Protein AF-A0A0B8R4P7-F1 (afdb_monomer)

Solvent-accessible surface area (backbone atoms only — not comparable to full-atom values): 8406 Å² total; per-residue (Å²): 116,78,42,78,51,73,52,61,44,79,87,40,49,48,102,82,72,44,74,46,64,66,53,38,55,49,48,52,52,39,51,56,52,47,59,75,56,26,45,47,26,37,71,48,78,39,64,61,88,57,88,85,34,81,38,66,43,73,40,45,77,56,100,89,48,46,34,27,42,33,31,34,76,56,55,73,64,58,68,57,55,20,62,89,66,41,59,34,40,38,39,60,63,97,61,60,65,65,62,58,53,61,75,57,49,57,59,70,56,93,50,79,88,48,48,66,65,52,48,38,74,76,30,61,35,38,38,35,33,31,61,52,42,32,42,39,39,37,20,58,46,71,74,60,55,72,71,104

Foldseek 3Di:
DKDKDKQFQVVQADPVRHGDVVSLVVLVVLLVLLVVFWFKKAKDKDQDFDPQALDKDFQDDDPVTTIIIGMHGDDSVCSQQADAFGKIFTHGPPDDPVVLVVVLPSNPDPDPVCVVVSSQVRTAWMWTDGRSRMIMIMHPDPVSVVSD

Mean predicted aligned error: 5.41 Å

Sequence (148 aa):
MIHLKGITTAGAYDNQGKYLEEIHEDIEKIMKRLILQFDIYQFHISSNFEAAADKSVLVKQTRFRKTYIHFYKEDEERFKEGSSYDQYFLLEKDCDISEQIDKLELSEIPRIENIRAKLLSIFPLLVVLSDSSELMAYSMEKSNLELI

Secondary structure (DSSP, 8-state):
--EEEEEE-TT-B-TTS-B-HHHHHHHHHHHHHHHHHEEEEEEEEESS--TTSSEEEEEEE-SS-EEEEEEEEPPHHHHHH--TTEEEEEEETT--HHHHHHTT-GGG-S-GGGHHHHHTTTSSEEEEEETTTEEEEEESSGGGGGG-

Organism: Listeria monocytogenes (NCBI:txid1639)

Structure (mmCIF, N/CA/C/O backbone):
data_AF-A0A0B8R4P7-F1
#
_entry.id   AF-A0A0B8R4P7-F1
#
loop_
_atom_site.group_PDB
_atom_site.id
_atom_site.type_symbol
_atom_site.lab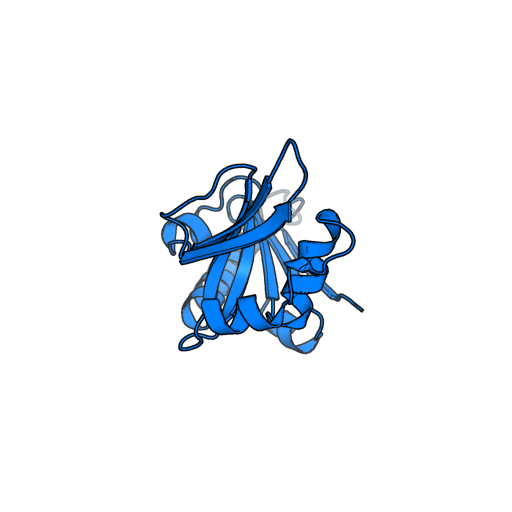el_atom_id
_atom_site.label_alt_id
_atom_site.label_comp_id
_atom_site.label_asym_id
_atom_site.label_entity_id
_atom_site.label_seq_id
_atom_site.pdbx_PDB_ins_code
_atom_site.Cartn_x
_atom_site.Cartn_y
_atom_site.Cartn_z
_atom_site.occupancy
_atom_site.B_iso_or_equiv
_atom_site.auth_seq_id
_atom_site.auth_comp_id
_atom_site.auth_asym_id
_atom_site.auth_atom_id
_atom_site.pdbx_PDB_model_num
ATOM 1 N N . MET A 1 1 ? -3.788 -16.885 -1.047 1.00 84.69 1 MET A N 1
ATOM 2 C CA . MET A 1 1 ? -2.369 -17.055 -1.430 1.00 84.69 1 MET A CA 1
ATOM 3 C C . MET A 1 1 ? -1.880 -15.676 -1.835 1.00 84.69 1 MET A C 1
ATOM 5 O O . MET A 1 1 ? -2.628 -15.020 -2.537 1.00 84.69 1 MET A O 1
ATOM 9 N N . ILE A 1 2 ? -0.719 -15.218 -1.357 1.00 87.81 2 ILE A N 1
ATOM 10 C CA . ILE A 1 2 ? -0.150 -13.918 -1.755 1.00 87.81 2 ILE A CA 1
ATOM 11 C C . ILE A 1 2 ? 0.961 -14.194 -2.766 1.00 87.81 2 ILE A C 1
ATOM 13 O O . ILE A 1 2 ? 1.851 -15.002 -2.498 1.00 87.81 2 ILE A O 1
ATOM 17 N N . HIS A 1 3 ? 0.881 -13.555 -3.925 1.00 92.94 3 HIS A N 1
ATOM 18 C CA . HIS A 1 3 ? 1.880 -13.601 -4.982 1.00 92.94 3 HIS A CA 1
ATOM 19 C C . HIS A 1 3 ? 2.866 -12.438 -4.829 1.00 92.94 3 HIS A C 1
ATOM 21 O O . HIS A 1 3 ? 2.496 -11.384 -4.317 1.00 92.94 3 HIS A O 1
ATOM 27 N N . LEU A 1 4 ? 4.102 -12.635 -5.291 1.00 92.81 4 LEU A N 1
ATOM 28 C CA . LEU A 1 4 ? 5.185 -11.653 -5.248 1.00 92.81 4 LEU A CA 1
ATOM 29 C C . LEU A 1 4 ? 5.859 -11.569 -6.620 1.00 92.81 4 LEU A C 1
ATOM 31 O O . LEU A 1 4 ? 6.162 -12.604 -7.219 1.00 92.81 4 LEU A O 1
ATOM 35 N N . LYS A 1 5 ? 6.127 -10.348 -7.083 1.00 92.19 5 LYS A N 1
ATOM 36 C CA . LYS A 1 5 ? 7.022 -10.053 -8.208 1.00 92.19 5 LYS A CA 1
ATOM 37 C C . LYS A 1 5 ? 7.989 -8.948 -7.794 1.00 92.19 5 LYS A C 1
ATOM 39 O O . LYS A 1 5 ? 7.582 -8.027 -7.094 1.00 92.19 5 LYS A O 1
ATOM 44 N N . GLY A 1 6 ? 9.251 -9.052 -8.196 1.00 88.00 6 GLY A N 1
ATOM 45 C CA . GLY A 1 6 ? 10.265 -8.056 -7.869 1.00 88.00 6 GLY A CA 1
ATOM 46 C C . GLY A 1 6 ? 11.230 -7.814 -9.021 1.00 88.00 6 GLY A C 1
ATOM 47 O O . GLY A 1 6 ? 11.509 -8.731 -9.796 1.00 88.00 6 GLY A O 1
ATOM 48 N N . ILE A 1 7 ? 11.712 -6.580 -9.115 1.00 86.50 7 ILE A N 1
ATOM 49 C CA . ILE A 1 7 ? 12.751 -6.124 -10.038 1.00 86.50 7 ILE A CA 1
ATOM 50 C C . ILE A 1 7 ? 13.757 -5.336 -9.199 1.00 86.50 7 ILE A C 1
ATOM 52 O O . ILE A 1 7 ? 13.365 -4.490 -8.397 1.00 86.50 7 ILE A O 1
ATOM 56 N N . THR A 1 8 ? 15.045 -5.639 -9.340 1.00 83.62 8 THR A N 1
ATOM 57 C CA . THR A 1 8 ? 16.109 -5.008 -8.553 1.00 83.62 8 THR A CA 1
ATOM 58 C C . THR A 1 8 ? 17.342 -4.778 -9.407 1.00 83.62 8 THR A C 1
ATOM 60 O O . THR A 1 8 ? 17.671 -5.585 -10.278 1.00 83.62 8 THR A O 1
ATOM 63 N N . THR A 1 9 ? 18.035 -3.679 -9.139 1.00 75.81 9 THR A N 1
ATOM 64 C CA . THR A 1 9 ? 19.338 -3.364 -9.715 1.00 75.81 9 THR A CA 1
ATOM 65 C C . THR A 1 9 ? 20.484 -4.016 -8.931 1.00 75.81 9 THR A C 1
ATOM 67 O O . THR A 1 9 ? 21.634 -4.007 -9.377 1.00 75.81 9 THR A O 1
ATOM 70 N N . ALA A 1 10 ? 20.199 -4.637 -7.779 1.00 71.69 10 ALA A N 1
ATOM 71 C CA . ALA A 1 10 ? 21.188 -5.370 -7.000 1.00 71.69 10 ALA A CA 1
ATOM 72 C C . ALA A 1 10 ? 21.747 -6.555 -7.806 1.00 71.69 10 ALA A C 1
ATOM 74 O O . ALA A 1 10 ? 21.033 -7.488 -8.164 1.00 71.69 10 ALA A O 1
ATOM 75 N N . GLY A 1 11 ? 23.053 -6.522 -8.088 1.00 66.81 11 GLY A N 1
ATOM 76 C CA . GLY A 1 11 ? 23.718 -7.549 -8.896 1.00 66.81 11 GLY A CA 1
ATOM 77 C C . GLY A 1 11 ? 23.469 -7.428 -10.403 1.00 66.81 11 GLY A C 1
ATOM 78 O O . GLY A 1 11 ? 23.898 -8.305 -11.152 1.00 66.81 11 GLY A O 1
ATOM 79 N N . ALA A 1 12 ? 22.825 -6.349 -10.856 1.00 74.38 12 ALA A N 1
ATOM 80 C CA . ALA A 1 12 ? 22.572 -6.078 -12.262 1.00 74.38 12 ALA A CA 1
ATOM 81 C C . ALA A 1 12 ? 23.802 -5.451 -12.931 1.00 74.38 12 ALA A C 1
ATOM 83 O O . ALA A 1 12 ? 23.901 -4.234 -13.100 1.00 74.38 12 ALA A O 1
ATOM 84 N N . TYR A 1 13 ? 24.751 -6.307 -13.300 1.00 73.56 13 TYR A N 1
ATOM 85 C CA . TYR A 1 13 ? 25.931 -5.920 -14.063 1.00 73.56 13 TYR A CA 1
ATOM 86 C C . TYR A 1 13 ? 25.971 -6.663 -15.396 1.00 73.56 13 TYR A C 1
ATOM 88 O O . TYR A 1 13 ? 25.589 -7.832 -15.477 1.00 73.56 13 TYR A O 1
ATOM 96 N N . ASP A 1 14 ? 26.451 -5.997 -16.441 1.00 74.38 14 ASP A N 1
ATOM 97 C CA . ASP A 1 14 ? 26.742 -6.649 -17.710 1.00 74.38 14 ASP A CA 1
ATOM 98 C C . ASP A 1 14 ? 27.958 -7.592 -17.593 1.00 74.38 14 ASP A C 1
ATOM 100 O O . ASP A 1 14 ? 28.658 -7.660 -16.577 1.00 74.38 14 ASP A O 1
ATOM 104 N N . ASN A 1 15 ? 28.265 -8.303 -18.679 1.00 77.06 15 ASN A N 1
ATOM 105 C CA . ASN A 1 15 ? 29.427 -9.199 -18.742 1.00 77.06 15 ASN A CA 1
ATOM 106 C C . ASN A 1 15 ? 30.783 -8.464 -18.612 1.00 77.06 15 ASN A C 1
ATOM 108 O O . ASN A 1 15 ? 31.827 -9.116 -18.587 1.00 77.06 15 ASN A O 1
ATOM 112 N N . GLN A 1 16 ? 30.787 -7.127 -18.566 1.00 80.62 16 GLN A N 1
ATOM 113 C CA . GLN A 1 16 ? 31.952 -6.265 -18.353 1.00 80.62 16 GLN A CA 1
ATOM 114 C C . GLN A 1 16 ? 31.995 -5.681 -16.928 1.00 80.62 16 GLN A C 1
ATOM 116 O O . GLN A 1 16 ? 32.910 -4.916 -16.620 1.00 80.62 16 GLN A O 1
ATOM 121 N N . GLY A 1 17 ? 31.043 -6.032 -16.054 1.00 73.50 17 GLY A N 1
ATOM 122 C CA . GLY A 1 17 ? 30.944 -5.499 -14.697 1.00 73.50 17 GLY A CA 1
ATOM 123 C C . GLY A 1 17 ? 30.401 -4.068 -14.627 1.00 73.50 17 GLY A C 1
ATOM 124 O O . GLY A 1 17 ? 30.567 -3.412 -13.599 1.00 73.50 17 GLY A O 1
ATOM 125 N N . LYS A 1 18 ? 29.781 -3.556 -15.698 1.00 72.88 18 LYS A N 1
ATOM 126 C CA . LYS A 1 18 ? 29.119 -2.245 -15.708 1.00 72.88 18 LYS A CA 1
ATOM 127 C C . LYS A 1 18 ? 27.681 -2.373 -15.244 1.00 72.88 18 LYS A C 1
ATOM 129 O O . LYS A 1 18 ? 27.006 -3.340 -15.576 1.00 72.88 18 LYS A O 1
ATOM 134 N N . TYR A 1 19 ? 27.231 -1.388 -14.480 1.00 70.12 19 TYR A N 1
ATOM 135 C CA . TYR A 1 19 ? 25.867 -1.325 -13.972 1.00 70.12 19 TYR A CA 1
ATOM 136 C C . TYR A 1 19 ? 24.850 -1.251 -15.119 1.00 70.12 19 TYR A C 1
ATOM 138 O O . TYR A 1 19 ? 25.041 -0.488 -16.067 1.00 70.12 19 TYR A O 1
ATOM 146 N N . LEU A 1 20 ? 23.782 -2.043 -15.033 1.00 70.38 20 LEU A N 1
ATOM 147 C CA . LEU A 1 20 ? 22.703 -2.057 -16.018 1.00 70.38 20 LEU A CA 1
ATOM 148 C C . LEU A 1 20 ? 21.701 -0.932 -15.720 1.00 70.38 20 LEU A C 1
ATOM 150 O O . LEU A 1 20 ? 20.727 -1.126 -14.994 1.00 70.38 20 LEU A O 1
ATOM 154 N N . GLU A 1 21 ? 21.937 0.243 -16.309 1.00 78.00 21 GLU A N 1
ATOM 155 C CA . GLU A 1 21 ? 21.040 1.411 -16.222 1.00 78.00 21 GLU A CA 1
ATOM 156 C C . GLU A 1 21 ? 19.612 1.102 -16.715 1.00 78.00 21 GLU A C 1
ATOM 158 O O . GLU A 1 21 ? 18.646 1.664 -16.203 1.00 78.00 21 GLU A O 1
ATOM 163 N N . GLU A 1 22 ? 19.462 0.136 -17.627 1.00 79.56 22 GLU A N 1
ATOM 164 C CA . GLU A 1 22 ? 18.174 -0.302 -18.184 1.00 79.56 22 GLU A CA 1
ATOM 165 C C . GLU A 1 22 ? 17.164 -0.726 -17.101 1.00 79.56 22 GLU A C 1
ATOM 167 O O . GLU A 1 22 ? 15.984 -0.397 -17.195 1.00 79.56 22 GLU A O 1
ATOM 172 N N . ILE A 1 23 ? 17.616 -1.394 -16.029 1.00 81.56 23 ILE A N 1
ATOM 173 C CA . ILE A 1 23 ? 16.716 -1.853 -14.956 1.00 81.56 23 ILE A CA 1
ATOM 174 C C . ILE A 1 23 ? 16.184 -0.677 -14.135 1.00 81.56 23 ILE A C 1
ATOM 176 O O . ILE A 1 23 ? 15.024 -0.679 -13.724 1.00 81.56 23 ILE A O 1
ATOM 180 N N . HIS A 1 24 ? 17.015 0.339 -13.908 1.00 82.75 24 HIS A N 1
ATOM 181 C CA . HIS A 1 24 ? 16.585 1.549 -13.216 1.00 82.75 24 HIS A CA 1
ATOM 182 C C . HIS A 1 24 ? 15.528 2.299 -14.038 1.00 82.75 24 HIS A C 1
ATOM 184 O O . HIS A 1 24 ? 14.477 2.661 -13.509 1.00 82.75 24 HIS A O 1
ATOM 190 N N . GLU A 1 25 ? 15.749 2.445 -15.349 1.00 85.50 25 GLU A N 1
ATOM 191 C CA . GLU A 1 25 ? 14.747 3.034 -16.240 1.00 85.50 25 GLU A CA 1
ATOM 192 C C . GLU A 1 25 ? 13.433 2.244 -16.254 1.00 85.50 25 GLU A C 1
ATOM 194 O O . GLU A 1 25 ? 12.353 2.833 -16.345 1.00 85.50 25 GLU A O 1
ATOM 199 N N . ASP A 1 26 ? 13.501 0.915 -16.190 1.00 88.12 26 ASP A N 1
ATOM 200 C CA . ASP A 1 26 ? 12.316 0.063 -16.165 1.00 88.12 26 ASP A CA 1
ATOM 201 C C . ASP A 1 26 ? 11.523 0.227 -14.864 1.00 88.12 26 ASP A C 1
ATOM 203 O O . ASP A 1 26 ? 10.299 0.379 -14.919 1.00 88.12 26 ASP A O 1
ATOM 207 N N . ILE A 1 27 ? 12.202 0.298 -13.712 1.00 88.94 27 ILE A N 1
ATOM 208 C CA . ILE A 1 27 ? 11.571 0.624 -12.424 1.00 88.94 27 ILE A CA 1
ATOM 209 C C . ILE A 1 27 ? 10.872 1.989 -12.510 1.00 88.94 27 ILE A C 1
ATOM 211 O O . ILE A 1 27 ? 9.685 2.089 -12.187 1.00 88.94 27 ILE A O 1
ATOM 215 N N . GLU A 1 28 ? 11.540 3.021 -13.038 1.00 87.75 28 GLU A N 1
ATOM 216 C CA . GLU A 1 28 ? 10.918 4.338 -13.212 1.00 87.75 28 GLU A CA 1
ATOM 217 C C . GLU A 1 28 ? 9.686 4.303 -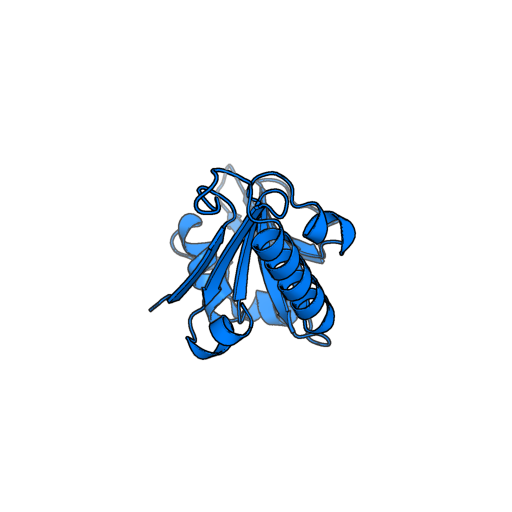14.132 1.00 87.75 28 GLU A C 1
ATOM 219 O O . GLU A 1 28 ? 8.675 4.957 -13.852 1.00 87.75 28 GLU A O 1
ATOM 224 N N . LYS A 1 29 ? 9.758 3.579 -15.259 1.00 90.38 29 LYS A N 1
ATOM 225 C CA . LYS A 1 29 ? 8.639 3.439 -16.208 1.00 90.38 29 LYS A CA 1
ATOM 226 C C . LYS A 1 29 ? 7.445 2.765 -15.536 1.00 90.38 29 LYS A C 1
ATOM 228 O O . LYS A 1 29 ? 6.312 3.224 -15.709 1.00 90.38 29 LYS A O 1
ATOM 233 N N . ILE A 1 30 ? 7.687 1.715 -14.750 1.00 91.88 30 ILE A N 1
ATOM 234 C CA . ILE A 1 30 ? 6.648 1.027 -13.979 1.00 91.88 30 ILE A CA 1
ATOM 235 C C . ILE A 1 30 ? 6.023 1.989 -12.970 1.00 91.88 30 ILE A C 1
ATOM 237 O O . ILE A 1 30 ? 4.804 2.136 -12.954 1.00 91.88 30 ILE A O 1
ATOM 241 N N . MET A 1 31 ? 6.827 2.710 -12.187 1.00 90.62 31 MET A N 1
ATOM 242 C CA . MET A 1 31 ? 6.320 3.661 -11.194 1.00 90.62 31 MET A CA 1
ATOM 243 C C . MET A 1 31 ? 5.474 4.769 -11.823 1.00 90.62 31 MET A C 1
ATOM 245 O O . MET A 1 31 ? 4.379 5.051 -11.338 1.00 90.62 31 MET A O 1
ATOM 249 N N . LYS A 1 32 ? 5.922 5.348 -12.946 1.00 90.44 32 LYS A N 1
ATOM 250 C CA . LYS A 1 32 ? 5.142 6.334 -13.716 1.00 90.44 32 LYS A CA 1
ATOM 251 C C . LYS A 1 32 ? 3.790 5.755 -14.145 1.00 90.44 32 LYS A C 1
ATOM 253 O O . LYS A 1 32 ? 2.773 6.431 -14.017 1.00 90.44 32 LYS A O 1
ATOM 258 N N . ARG A 1 33 ? 3.749 4.498 -14.603 1.00 92.25 33 ARG A N 1
ATOM 259 C CA . ARG A 1 33 ? 2.494 3.812 -14.954 1.00 92.25 33 ARG A CA 1
ATOM 260 C C . ARG A 1 33 ? 1.586 3.607 -13.739 1.00 92.25 33 ARG A C 1
ATOM 262 O O . ARG A 1 33 ? 0.386 3.840 -13.859 1.00 92.25 33 ARG A O 1
ATOM 269 N N . LEU A 1 34 ? 2.139 3.206 -12.593 1.00 93.00 34 LEU A N 1
ATOM 270 C CA . LEU A 1 34 ? 1.366 3.010 -11.363 1.00 93.00 34 LEU A CA 1
ATOM 271 C C . LEU A 1 34 ? 0.736 4.324 -10.886 1.00 93.00 34 LEU A C 1
ATOM 273 O O . LEU A 1 34 ? -0.467 4.359 -10.668 1.00 93.00 34 LEU A O 1
ATOM 277 N N . ILE A 1 35 ? 1.500 5.418 -10.834 1.00 91.88 35 ILE A N 1
ATOM 278 C CA . ILE A 1 35 ? 0.991 6.754 -10.465 1.00 91.88 35 ILE A CA 1
ATOM 279 C C . ILE A 1 35 ? -0.150 7.210 -11.389 1.00 91.88 35 ILE A C 1
ATOM 281 O O . ILE A 1 35 ? -1.094 7.884 -10.972 1.00 91.88 35 ILE A O 1
ATOM 285 N N . LEU A 1 36 ? -0.090 6.870 -12.680 1.00 92.50 36 LEU A N 1
ATOM 286 C CA . LEU A 1 36 ? -1.149 7.242 -13.617 1.00 92.50 36 LEU A CA 1
ATOM 287 C C . LEU A 1 36 ? -2.464 6.509 -13.334 1.00 92.50 36 LEU A C 1
ATOM 289 O O . LEU A 1 36 ? -3.521 7.109 -13.527 1.00 92.50 36 LEU A O 1
ATOM 293 N N . GLN A 1 37 ? -2.403 5.264 -12.864 1.00 93.31 37 GLN A N 1
ATOM 294 C CA . GLN A 1 37 ? -3.570 4.401 -12.653 1.00 93.31 37 GLN A CA 1
ATOM 295 C C . GLN A 1 37 ? -4.098 4.419 -11.214 1.00 93.31 37 GLN A C 1
ATOM 297 O O . GLN A 1 37 ? -5.291 4.212 -11.002 1.00 93.31 37 GLN A O 1
ATOM 302 N N . PHE A 1 38 ? -3.232 4.690 -10.240 1.00 95.75 38 PHE A N 1
ATOM 303 C CA . PHE A 1 38 ? -3.531 4.543 -8.823 1.00 95.75 38 PHE A CA 1
ATOM 304 C C . PHE A 1 38 ? -3.206 5.812 -8.042 1.00 95.75 38 PHE A C 1
ATOM 306 O O . PHE A 1 38 ? -2.257 6.531 -8.352 1.00 95.75 38 PHE A O 1
ATOM 313 N N . ASP A 1 39 ? -3.979 6.040 -6.990 1.00 94.94 39 ASP A N 1
ATOM 314 C CA . ASP A 1 39 ? -3.548 6.837 -5.856 1.00 94.94 39 ASP A CA 1
ATOM 315 C C . ASP A 1 39 ? -2.661 5.979 -4.941 1.00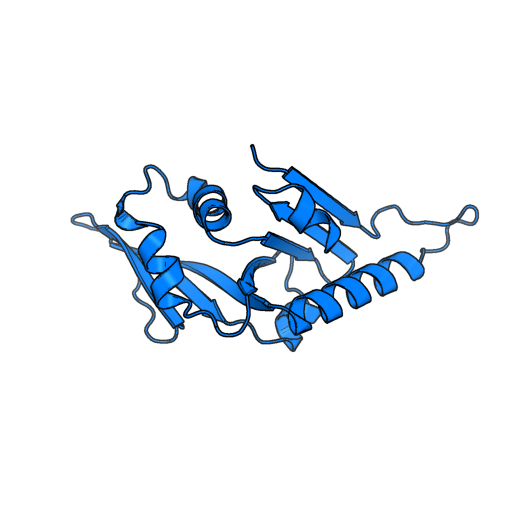 94.94 39 ASP A C 1
ATOM 317 O O . ASP A 1 39 ? -2.937 4.800 -4.686 1.00 94.94 39 ASP A O 1
ATOM 321 N N . ILE A 1 40 ? -1.575 6.578 -4.458 1.00 93.88 40 ILE A N 1
ATOM 322 C CA . ILE A 1 40 ? -0.561 5.906 -3.648 1.00 93.88 40 ILE A CA 1
ATOM 323 C C . ILE A 1 40 ? -0.770 6.278 -2.184 1.00 93.88 40 ILE A C 1
ATOM 325 O O . ILE A 1 40 ? -0.875 7.460 -1.855 1.00 93.88 40 ILE A O 1
ATOM 329 N N . TYR A 1 41 ? -0.794 5.282 -1.303 1.00 94.81 41 TYR A N 1
ATOM 330 C CA . TYR A 1 41 ? -0.973 5.509 0.125 1.00 94.81 41 TYR A CA 1
ATOM 331 C C . TYR A 1 41 ? 0.056 4.760 0.966 1.00 94.81 41 TYR A C 1
ATOM 333 O O . TYR A 1 41 ? 0.443 3.638 0.640 1.00 94.81 41 TYR A O 1
ATOM 341 N N . GLN A 1 42 ? 0.424 5.351 2.099 1.00 93.25 42 GLN A N 1
ATOM 342 C CA . GLN A 1 42 ? 1.161 4.703 3.181 1.00 93.25 42 GLN A CA 1
ATOM 343 C C . GLN A 1 42 ? 0.284 4.529 4.418 1.00 93.25 42 GLN A C 1
ATOM 345 O O . GLN A 1 42 ? -0.772 5.153 4.565 1.00 93.25 42 GLN A O 1
ATOM 350 N N . PHE A 1 43 ? 0.731 3.666 5.332 1.00 93.12 43 PHE A N 1
ATOM 351 C CA . PHE A 1 43 ? 0.123 3.565 6.650 1.00 93.12 43 PHE A CA 1
ATOM 352 C C . PHE A 1 43 ? 1.156 3.531 7.775 1.00 93.12 43 PHE A C 1
ATOM 354 O O . PHE A 1 43 ? 2.213 2.909 7.667 1.00 93.12 43 PHE A O 1
ATOM 361 N N . HIS A 1 44 ? 0.791 4.128 8.906 1.00 92.31 44 HIS A N 1
ATOM 362 C CA . HIS A 1 44 ? 1.602 4.148 10.118 1.00 92.31 44 HIS A CA 1
ATOM 363 C C . HIS A 1 44 ? 0.787 3.715 11.333 1.00 92.31 44 HIS A C 1
ATOM 365 O O . HIS A 1 44 ? -0.399 4.015 11.462 1.00 92.31 44 HIS A O 1
ATOM 371 N N . ILE A 1 45 ? 1.433 2.994 12.249 1.00 92.44 45 ILE A N 1
ATOM 372 C CA . ILE A 1 45 ? 0.812 2.517 13.486 1.00 92.44 45 ILE A CA 1
ATOM 373 C C . ILE A 1 45 ? 1.320 3.367 14.645 1.00 92.44 45 ILE A C 1
ATOM 375 O O . ILE A 1 45 ? 2.518 3.395 14.921 1.00 92.44 45 ILE A O 1
ATOM 379 N N . SER A 1 46 ? 0.406 4.005 15.371 1.00 93.88 46 SER A N 1
ATOM 380 C CA . SER A 1 46 ? 0.738 4.887 16.493 1.00 93.88 46 SER A CA 1
ATOM 381 C C . SER A 1 46 ? -0.192 4.655 17.682 1.00 93.88 46 SER A C 1
ATOM 383 O O . SER A 1 46 ? -1.238 4.012 17.582 1.00 93.88 46 SER A O 1
ATOM 385 N N . SER A 1 47 ? 0.201 5.139 18.861 1.00 94.25 47 SER A N 1
ATOM 386 C CA . SER A 1 47 ? -0.698 5.207 20.022 1.00 94.25 47 SER A CA 1
ATOM 387 C C . SER A 1 47 ? -1.504 6.499 20.098 1.00 94.25 47 SER A C 1
ATOM 389 O O . SER A 1 47 ? -2.451 6.575 20.882 1.00 94.25 47 SER A O 1
ATOM 391 N N . ASN A 1 48 ? -1.124 7.498 19.306 1.00 94.44 48 ASN A N 1
ATOM 392 C CA . ASN A 1 48 ? -1.765 8.802 19.274 1.00 94.44 48 ASN A CA 1
ATOM 393 C C . ASN A 1 48 ? -2.713 8.873 18.084 1.00 94.44 48 ASN A C 1
ATOM 395 O O . ASN A 1 48 ? -2.484 8.221 17.078 1.00 94.44 48 ASN A O 1
ATOM 399 N N . PHE A 1 49 ? -3.786 9.646 18.211 1.00 95.06 49 PHE A N 1
ATOM 400 C CA . PHE A 1 49 ? -4.638 9.945 17.069 1.00 95.06 49 PHE A CA 1
ATOM 401 C C . PHE A 1 49 ? -3.990 11.042 16.220 1.00 95.06 49 PHE A C 1
ATOM 403 O O . PHE A 1 49 ? -3.561 12.056 16.773 1.00 95.06 49 PHE A O 1
ATOM 410 N N . GLU A 1 50 ? -3.977 10.866 14.901 1.00 94.69 50 GLU A N 1
ATOM 411 C CA . GLU A 1 50 ? -3.438 11.845 13.962 1.00 94.69 50 GLU A CA 1
ATOM 412 C C . GLU A 1 50 ? -4.560 12.420 13.099 1.00 94.69 50 GLU A C 1
ATOM 414 O O . GLU A 1 50 ? -5.189 11.718 12.308 1.00 94.69 50 GLU A O 1
ATOM 419 N N . ALA A 1 51 ? -4.826 13.715 13.284 1.00 92.06 51 ALA A N 1
ATOM 420 C CA . ALA A 1 51 ? -5.870 14.440 12.558 1.00 92.06 51 ALA A CA 1
ATOM 421 C C . ALA A 1 51 ? -5.458 14.820 11.127 1.00 92.06 51 ALA A C 1
ATOM 423 O O . ALA A 1 51 ? -6.315 15.178 10.330 1.00 92.06 51 ALA A O 1
ATOM 424 N N . ALA A 1 52 ? -4.157 14.775 10.829 1.00 94.25 52 ALA A N 1
ATOM 425 C CA . ALA A 1 52 ? -3.613 15.070 9.507 1.00 94.25 52 ALA A CA 1
ATOM 426 C C . ALA A 1 52 ? -3.690 13.874 8.542 1.00 94.25 52 ALA A C 1
ATOM 428 O O . ALA A 1 52 ? -3.454 14.054 7.355 1.00 94.25 52 ALA A O 1
ATOM 429 N N . ALA A 1 53 ? -3.988 12.672 9.043 1.00 94.69 53 ALA A N 1
ATOM 430 C CA . ALA A 1 53 ? -4.161 11.489 8.210 1.00 94.69 53 ALA A CA 1
ATOM 431 C C . ALA A 1 53 ? -5.472 11.566 7.418 1.00 94.69 53 ALA A C 1
ATOM 433 O O . ALA A 1 53 ? -6.494 11.979 7.971 1.00 94.69 53 ALA A O 1
ATOM 434 N N . ASP A 1 54 ? -5.471 11.078 6.177 1.00 95.25 54 ASP A N 1
ATOM 435 C CA . ASP A 1 54 ? -6.683 10.933 5.361 1.00 95.25 54 ASP A CA 1
ATOM 436 C C . ASP A 1 54 ? -7.713 10.029 6.048 1.00 95.25 54 ASP A C 1
ATOM 438 O O . ASP A 1 54 ? -8.920 10.277 6.007 1.00 95.25 54 ASP A O 1
ATOM 442 N N . LYS A 1 55 ? -7.237 8.988 6.742 1.00 95.38 55 LYS A N 1
ATOM 443 C CA . LYS A 1 55 ? -8.067 8.147 7.607 1.00 95.38 55 LYS A CA 1
ATOM 444 C C . LYS A 1 55 ? -7.274 7.664 8.812 1.00 95.38 55 LYS A C 1
ATOM 446 O O . LYS A 1 55 ? -6.145 7.200 8.700 1.00 95.38 55 LYS A O 1
ATOM 451 N N . SER A 1 56 ? -7.919 7.691 9.971 1.00 95.75 56 SER A N 1
ATOM 452 C CA . SER A 1 56 ? -7.385 7.162 11.224 1.00 95.75 56 SER A CA 1
ATOM 453 C C . SER A 1 56 ? -8.369 6.160 11.813 1.00 95.75 56 SER A C 1
ATOM 455 O O . SER A 1 56 ? -9.514 6.512 12.097 1.00 95.75 56 SER A O 1
ATOM 457 N N . VAL A 1 57 ? -7.928 4.921 12.035 1.00 95.19 57 VAL A N 1
ATOM 458 C CA . VAL A 1 57 ? -8.771 3.843 12.574 1.00 95.19 57 VAL A CA 1
ATOM 459 C C . VAL A 1 57 ? -8.219 3.362 13.906 1.00 95.19 57 VAL A C 1
ATOM 461 O O . VAL A 1 57 ? -7.061 2.965 14.006 1.00 95.19 57 VAL A O 1
ATOM 464 N N . LEU A 1 58 ? -9.054 3.378 14.946 1.00 94.00 58 LEU A N 1
ATOM 465 C CA . LEU A 1 58 ? -8.730 2.761 16.229 1.00 94.00 58 LEU A CA 1
ATOM 466 C C . LEU A 1 58 ? -8.841 1.239 16.091 1.00 94.00 58 LEU A C 1
ATOM 468 O O . LEU A 1 58 ? -9.938 0.713 15.935 1.00 94.00 58 LEU A O 1
ATOM 472 N N . VAL A 1 59 ? -7.719 0.533 16.198 1.00 93.31 59 VAL A N 1
ATOM 473 C CA . VAL A 1 59 ? -7.677 -0.931 16.032 1.00 93.31 59 VAL A CA 1
ATOM 474 C C . VAL A 1 59 ? -7.595 -1.683 17.351 1.00 93.31 59 VAL A C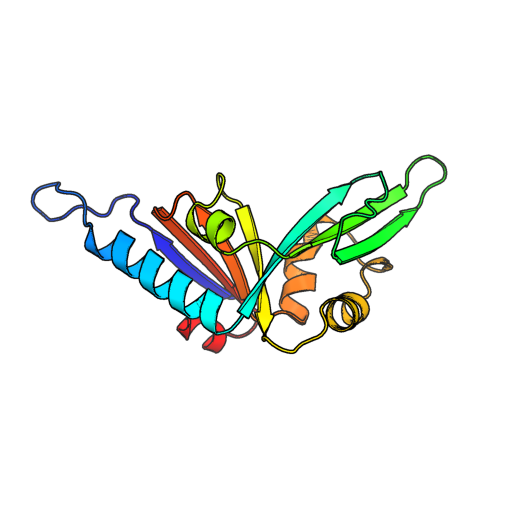 1
ATOM 476 O O . VAL A 1 59 ? -7.950 -2.854 17.434 1.00 93.31 59 VAL A O 1
ATOM 479 N N . LYS A 1 60 ? -7.129 -1.026 18.418 1.00 91.00 60 LYS A N 1
ATOM 480 C CA . LYS A 1 60 ? -7.073 -1.632 19.750 1.00 91.00 60 LYS A CA 1
ATOM 481 C C . LYS A 1 60 ? -7.192 -0.578 20.833 1.00 91.00 60 LYS A C 1
ATOM 483 O O . LYS A 1 60 ? -6.496 0.434 20.807 1.00 91.00 60 LYS A O 1
ATOM 488 N N . GLN A 1 61 ? -8.009 -0.858 21.842 1.00 91.19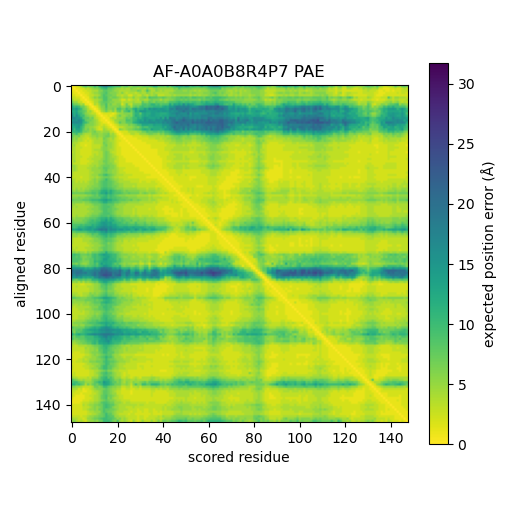 61 GLN A N 1
ATOM 489 C CA . GLN A 1 61 ? -8.094 -0.049 23.050 1.00 91.19 61 GLN A CA 1
ATOM 490 C C . GLN A 1 61 ? -7.964 -0.934 24.285 1.00 91.19 61 GLN A C 1
ATOM 492 O O . GLN A 1 61 ? -8.692 -1.902 24.476 1.00 91.19 61 GLN A O 1
ATOM 497 N N . THR A 1 62 ? -7.024 -0.571 25.146 1.00 88.94 62 THR A N 1
ATOM 498 C CA . THR A 1 62 ? -6.863 -1.126 26.490 1.00 88.94 62 THR A CA 1
ATOM 499 C C . THR A 1 62 ? -7.039 -0.003 27.510 1.00 88.94 62 THR A C 1
ATOM 501 O O . THR A 1 62 ? -7.126 1.170 27.145 1.00 88.94 62 THR A O 1
ATOM 504 N N . ARG A 1 63 ? -7.033 -0.337 28.806 1.00 91.88 63 ARG A N 1
ATOM 505 C CA . ARG A 1 63 ? -7.078 0.664 29.884 1.00 91.88 63 ARG A CA 1
ATOM 506 C C . ARG A 1 63 ? -5.916 1.670 29.829 1.00 91.88 63 ARG A C 1
ATOM 508 O O . ARG A 1 63 ? -6.083 2.794 30.285 1.00 91.88 63 ARG A O 1
ATOM 515 N N . PHE A 1 64 ? -4.760 1.272 29.292 1.00 90.62 64 PHE A N 1
ATOM 516 C CA . PHE A 1 64 ? -3.524 2.067 29.335 1.00 90.62 64 PHE A CA 1
ATOM 517 C C . PHE A 1 64 ? -3.081 2.607 27.977 1.00 90.62 64 PHE A C 1
ATOM 519 O O . PHE A 1 64 ? -2.285 3.538 27.916 1.00 90.62 64 PHE A O 1
ATOM 526 N N . ARG A 1 65 ? -3.553 2.007 26.883 1.00 90.12 65 ARG A N 1
ATOM 527 C CA . ARG A 1 65 ? -3.056 2.302 25.541 1.00 90.12 65 ARG A CA 1
ATOM 528 C C . ARG A 1 65 ? -4.153 2.153 24.504 1.00 90.12 65 ARG A C 1
ATOM 530 O O . ARG A 1 65 ? -4.880 1.157 24.510 1.00 90.12 65 ARG A O 1
ATOM 537 N N . LYS A 1 66 ? -4.202 3.118 23.591 1.00 93.12 66 LYS A N 1
ATOM 538 C CA . LYS A 1 66 ? -4.891 3.012 22.308 1.00 93.12 66 LYS A CA 1
ATOM 539 C C . LYS A 1 66 ? -3.864 2.734 21.215 1.00 93.12 66 LYS A C 1
ATOM 541 O O . LYS A 1 66 ? -2.696 3.094 21.358 1.00 93.12 66 LYS A O 1
ATOM 546 N N . THR A 1 67 ? -4.289 2.056 20.164 1.00 93.25 67 THR A N 1
ATOM 547 C CA . THR A 1 67 ? -3.491 1.807 18.968 1.00 93.25 67 THR A CA 1
ATOM 548 C C . THR A 1 67 ? -4.340 2.152 17.770 1.00 93.25 67 THR A C 1
ATOM 550 O O . THR A 1 67 ? -5.456 1.646 17.633 1.00 93.25 67 THR A O 1
ATOM 553 N N . TYR A 1 68 ? -3.793 3.011 16.930 1.00 94.94 68 TYR A N 1
ATOM 554 C CA . TYR A 1 68 ? -4.398 3.487 15.709 1.00 94.94 68 TYR A CA 1
ATOM 555 C C . TYR A 1 68 ? -3.561 3.037 14.517 1.00 94.94 68 TYR A C 1
ATOM 557 O O . TYR A 1 68 ? -2.349 2.844 14.640 1.00 94.94 68 TYR A O 1
ATOM 565 N N . ILE A 1 69 ? -4.228 2.881 13.380 1.00 95.19 69 ILE A N 1
ATOM 566 C CA . ILE A 1 69 ? -3.590 2.847 12.069 1.00 95.19 69 ILE A CA 1
ATOM 567 C C . ILE A 1 69 ? -4.020 4.114 11.343 1.00 95.19 69 ILE A C 1
ATOM 569 O O . ILE A 1 69 ? -5.216 4.405 11.258 1.00 95.19 69 ILE A O 1
ATOM 573 N N . HIS A 1 70 ? -3.039 4.862 10.872 1.00 96.00 70 HIS A N 1
ATOM 574 C CA . HIS A 1 70 ? -3.205 6.097 10.127 1.00 96.00 70 HIS A CA 1
ATOM 575 C C . HIS A 1 70 ? -2.838 5.842 8.676 1.00 96.00 70 HIS A C 1
ATOM 577 O O . HIS A 1 70 ? -1.830 5.189 8.424 1.00 96.00 70 HIS A O 1
ATOM 583 N N . PHE A 1 71 ? -3.649 6.343 7.756 1.00 95.62 71 PHE A N 1
ATOM 584 C CA . PHE A 1 71 ? -3.482 6.197 6.318 1.00 95.62 71 PHE A CA 1
ATOM 585 C C . PHE A 1 71 ? -3.268 7.578 5.712 1.00 95.62 71 PHE A C 1
ATOM 587 O O . PHE A 1 71 ? -4.058 8.483 5.987 1.00 95.62 71 PHE A O 1
ATOM 594 N N . TYR A 1 72 ? -2.216 7.717 4.910 1.00 94.81 72 TYR A N 1
ATOM 595 C CA . TYR A 1 72 ? -1.815 8.978 4.289 1.00 94.81 72 TYR A CA 1
ATOM 596 C C . TYR A 1 72 ? -1.694 8.779 2.793 1.00 94.81 72 TYR A C 1
ATOM 598 O O . TYR A 1 72 ? -1.085 7.803 2.349 1.00 94.81 72 TYR A O 1
ATOM 606 N N . LYS A 1 73 ? -2.274 9.695 2.026 1.00 94.38 73 LYS A N 1
ATOM 607 C CA . LYS A 1 73 ? -1.994 9.819 0.606 1.00 94.38 73 LYS A CA 1
ATOM 608 C C . LYS A 1 73 ? -0.580 10.359 0.452 1.00 94.38 73 LYS A C 1
ATOM 610 O O . LYS A 1 73 ? -0.244 11.392 1.027 1.00 94.38 73 LYS A O 1
ATOM 615 N N . GLU A 1 74 ? 0.230 9.660 -0.327 1.00 90.94 74 GLU A N 1
ATOM 616 C CA . GLU A 1 74 ? 1.578 10.111 -0.641 1.00 90.94 74 GLU A CA 1
ATOM 617 C C . GLU A 1 74 ? 1.579 10.997 -1.876 1.00 90.94 74 GLU A C 1
ATOM 619 O O . GLU A 1 74 ? 0.790 10.819 -2.811 1.00 90.94 74 GLU A O 1
ATOM 624 N N . ASP A 1 75 ? 2.494 11.959 -1.877 1.00 85.19 75 ASP A N 1
ATOM 625 C CA . ASP A 1 75 ? 2.787 12.732 -3.068 1.00 85.19 75 ASP A CA 1
ATOM 626 C C . ASP A 1 75 ? 3.645 11.923 -4.054 1.00 85.19 75 ASP A C 1
ATOM 628 O O . ASP A 1 75 ? 4.396 11.009 -3.698 1.00 85.19 75 ASP A O 1
ATOM 632 N N . GLU A 1 76 ? 3.511 12.248 -5.340 1.00 83.38 76 GLU A N 1
ATOM 633 C CA . GLU A 1 76 ? 4.215 11.524 -6.398 1.00 83.38 76 GLU A CA 1
ATOM 634 C C . GLU A 1 76 ? 5.738 11.655 -6.303 1.00 83.38 76 GLU A C 1
ATOM 636 O O . GLU A 1 76 ? 6.447 10.775 -6.791 1.00 83.38 76 GLU A O 1
ATOM 641 N N . GLU A 1 77 ? 6.244 12.762 -5.751 1.00 79.06 77 GLU A N 1
ATOM 642 C CA . GLU A 1 77 ? 7.681 13.008 -5.612 1.00 79.06 77 GLU A CA 1
ATOM 643 C C . GLU A 1 77 ? 8.264 12.065 -4.559 1.00 79.06 77 GLU A C 1
ATOM 645 O O . GLU A 1 77 ? 9.211 11.338 -4.855 1.00 79.06 77 GLU A O 1
ATOM 650 N N . ARG A 1 78 ? 7.620 11.946 -3.393 1.00 74.69 78 ARG A N 1
ATOM 651 C CA . ARG A 1 78 ? 7.994 10.979 -2.354 1.00 74.69 78 ARG A CA 1
ATOM 652 C C . ARG A 1 78 ? 7.909 9.538 -2.814 1.00 74.69 78 ARG A C 1
ATOM 654 O O . ARG A 1 78 ? 8.824 8.766 -2.537 1.00 74.69 78 ARG A O 1
ATOM 661 N N . PHE A 1 79 ? 6.860 9.170 -3.551 1.00 76.62 79 PHE A N 1
ATOM 662 C CA . PHE A 1 79 ? 6.778 7.823 -4.115 1.00 76.62 79 PHE A CA 1
ATOM 663 C C . PHE A 1 79 ? 7.897 7.558 -5.133 1.00 76.62 79 PHE A C 1
ATOM 665 O O . PHE A 1 79 ? 8.316 6.415 -5.269 1.00 76.62 79 PHE A O 1
ATOM 672 N N . LYS A 1 80 ? 8.399 8.584 -5.838 1.00 68.94 80 LYS A N 1
ATOM 673 C CA . LYS A 1 80 ? 9.517 8.444 -6.787 1.00 68.94 80 LYS A CA 1
ATOM 674 C C . LYS A 1 80 ? 10.875 8.336 -6.110 1.00 68.94 80 LYS A C 1
ATOM 676 O O . LYS A 1 80 ? 11.689 7.502 -6.497 1.00 68.94 80 LYS A O 1
ATOM 681 N N . GLU A 1 81 ? 11.115 9.186 -5.124 1.00 64.62 81 GLU A N 1
ATOM 682 C CA . GLU A 1 81 ? 12.384 9.219 -4.403 1.00 64.62 81 GLU A CA 1
ATOM 683 C C . GLU A 1 81 ? 12.530 8.000 -3.491 1.00 64.62 81 GLU A C 1
ATOM 685 O O . GLU A 1 81 ? 13.625 7.462 -3.401 1.00 64.62 81 GLU A O 1
ATOM 690 N N . GLY A 1 82 ? 11.419 7.518 -2.918 1.00 56.41 82 GLY A N 1
ATOM 691 C CA . GLY A 1 82 ? 11.339 6.313 -2.101 1.00 56.41 82 GLY A CA 1
ATOM 692 C C . GLY A 1 82 ? 12.264 6.379 -0.893 1.00 56.41 82 GLY A C 1
ATOM 693 O O . GLY A 1 82 ? 13.416 5.990 -0.995 1.00 56.41 82 GLY A O 1
ATOM 694 N N . SER A 1 83 ? 11.775 6.801 0.277 1.00 52.53 83 SER A N 1
ATOM 695 C CA . SER A 1 83 ? 12.596 6.695 1.488 1.00 52.53 83 SER A CA 1
ATOM 696 C C . SER A 1 83 ? 12.810 5.214 1.841 1.00 52.53 83 SER A C 1
ATOM 698 O O . SER A 1 83 ? 11.980 4.359 1.523 1.00 52.53 83 SER A O 1
ATOM 700 N N . SER A 1 84 ? 13.971 4.884 2.406 1.00 54.47 84 SER A N 1
ATOM 701 C CA . SER A 1 84 ? 14.493 3.517 2.530 1.00 54.47 84 SER A CA 1
ATOM 702 C C . SER A 1 84 ? 13.436 2.453 2.910 1.00 54.47 84 SER A C 1
ATOM 704 O O . SER A 1 84 ? 13.059 2.334 4.074 1.00 54.47 84 SER A O 1
ATOM 706 N N . TYR A 1 85 ? 13.037 1.617 1.939 1.00 60.25 85 TYR A N 1
ATOM 707 C CA . TYR A 1 85 ? 12.086 0.493 2.071 1.00 60.25 85 TYR A CA 1
ATOM 708 C C . TYR A 1 85 ? 10.659 0.850 2.511 1.00 60.25 85 TYR A C 1
ATOM 710 O O . TYR A 1 85 ? 9.991 0.072 3.210 1.00 60.25 85 TYR A O 1
ATOM 718 N N . ASP A 1 86 ? 10.159 1.989 2.057 1.00 77.62 86 ASP A N 1
ATOM 719 C CA . ASP A 1 86 ? 8.776 2.365 2.296 1.00 77.62 86 ASP A CA 1
ATOM 720 C C . ASP A 1 86 ? 7.773 1.434 1.609 1.00 77.62 86 ASP A C 1
ATOM 722 O O . ASP A 1 86 ? 8.007 0.874 0.532 1.00 77.62 86 ASP A O 1
ATOM 726 N N . GLN A 1 87 ? 6.630 1.254 2.273 1.00 88.12 87 GLN A N 1
ATOM 727 C CA . GLN A 1 87 ? 5.576 0.346 1.840 1.00 88.12 87 GLN A CA 1
ATOM 728 C C . GLN A 1 87 ? 4.316 1.109 1.512 1.00 88.12 87 GLN A C 1
ATOM 730 O O . GLN A 1 87 ? 3.711 1.744 2.375 1.00 88.12 87 GLN A O 1
ATOM 735 N N . TYR A 1 88 ? 3.890 0.947 0.275 1.00 93.06 88 TYR A N 1
ATOM 736 C CA . TYR A 1 88 ? 2.756 1.629 -0.296 1.00 93.06 88 TYR A CA 1
ATOM 737 C C . TYR A 1 88 ? 1.672 0.614 -0.619 1.00 93.06 88 TYR A C 1
ATOM 739 O O . TYR A 1 88 ? 1.960 -0.508 -1.034 1.00 93.06 88 TYR A O 1
ATOM 747 N N . PHE A 1 89 ? 0.417 0.996 -0.464 1.00 95.25 89 PHE A N 1
ATOM 748 C CA . PHE A 1 89 ? -0.697 0.263 -1.046 1.00 95.25 89 PHE A CA 1
ATOM 749 C C . PHE A 1 89 ? -1.368 1.140 -2.095 1.00 95.25 89 PHE A C 1
ATOM 751 O O . PHE A 1 89 ? -1.413 2.365 -1.971 1.00 95.25 89 PHE A O 1
ATOM 758 N N . LEU A 1 90 ? -1.822 0.498 -3.165 1.00 95.44 90 LEU A N 1
ATOM 759 C CA . LEU A 1 90 ? -2.371 1.185 -4.323 1.00 95.44 90 LEU A CA 1
ATOM 760 C C . LEU A 1 90 ? -3.890 1.158 -4.260 1.00 95.44 90 LEU A C 1
ATOM 762 O O . LEU A 1 90 ? -4.482 0.097 -4.064 1.00 95.44 90 LEU A O 1
ATOM 766 N N . LEU A 1 91 ? -4.509 2.316 -4.453 1.00 96.19 91 LEU A N 1
ATOM 767 C CA . LEU A 1 91 ? -5.950 2.456 -4.602 1.00 96.19 91 LEU A CA 1
ATOM 768 C C . LEU A 1 91 ? -6.252 2.921 -6.025 1.00 96.19 91 LEU A C 1
ATOM 770 O O . LEU A 1 91 ? -5.609 3.843 -6.513 1.00 96.19 91 LEU A O 1
ATOM 774 N N . GLU A 1 92 ? -7.203 2.288 -6.713 1.00 94.44 92 GLU A N 1
ATOM 775 C CA . GLU A 1 92 ? -7.635 2.768 -8.032 1.00 94.44 92 GLU A CA 1
ATOM 776 C C . GLU A 1 92 ? -8.132 4.211 -7.930 1.00 94.44 92 GLU A C 1
ATOM 778 O O . GLU A 1 92 ? -8.810 4.575 -6.966 1.00 94.44 92 GLU A O 1
ATOM 783 N N . LYS A 1 93 ? -7.793 5.042 -8.920 1.00 92.88 93 LYS A N 1
ATOM 784 C CA . LYS A 1 93 ? -8.289 6.421 -8.955 1.00 92.88 93 LYS A CA 1
ATOM 785 C C . LYS A 1 93 ? -9.817 6.454 -8.919 1.00 92.88 93 LYS A C 1
ATOM 787 O O . LYS A 1 93 ? -10.488 5.506 -9.317 1.00 92.88 93 LYS A O 1
ATOM 792 N N . ASP A 1 94 ? -10.343 7.561 -8.407 1.00 90.69 94 ASP A N 1
ATOM 793 C CA . ASP A 1 94 ? -11.777 7.817 -8.224 1.00 90.69 94 ASP A CA 1
ATOM 794 C C . ASP A 1 94 ? -12.470 6.947 -7.155 1.00 90.69 94 ASP A C 1
ATOM 796 O O . ASP A 1 94 ? -13.672 7.092 -6.928 1.00 90.69 94 ASP A O 1
ATOM 800 N N . CYS A 1 95 ? -11.732 6.088 -6.443 1.00 93.56 95 CYS A N 1
ATOM 801 C CA . CYS A 1 95 ? -12.251 5.363 -5.286 1.00 93.56 95 CYS A CA 1
ATOM 802 C C . CYS A 1 95 ? -12.068 6.153 -3.977 1.00 93.56 95 CYS A C 1
ATOM 804 O O . CYS A 1 95 ? -11.037 6.781 -3.746 1.00 93.56 95 CYS A O 1
ATOM 806 N N . ASP A 1 96 ? -13.045 6.063 -3.071 1.00 94.00 96 ASP A N 1
ATOM 807 C CA . ASP A 1 96 ? -12.964 6.670 -1.738 1.00 94.00 96 ASP A CA 1
ATOM 808 C C . ASP A 1 96 ? -12.151 5.782 -0.780 1.00 94.00 96 ASP A C 1
ATOM 810 O O . ASP A 1 96 ? -12.544 4.657 -0.449 1.00 94.00 96 ASP A O 1
ATOM 814 N N . ILE A 1 97 ? -11.008 6.290 -0.308 1.00 94.25 97 ILE A N 1
ATOM 815 C CA . ILE A 1 97 ? -10.137 5.561 0.620 1.00 94.25 97 ILE A CA 1
ATOM 816 C C . ILE A 1 97 ? -10.842 5.220 1.937 1.00 94.25 97 ILE A C 1
ATOM 818 O O . ILE A 1 97 ? -10.658 4.119 2.454 1.00 94.25 97 ILE A O 1
ATOM 822 N N . SER A 1 98 ? -11.670 6.114 2.483 1.00 94.12 98 SER A N 1
ATOM 823 C CA . SER A 1 98 ? -12.384 5.863 3.735 1.00 94.12 98 SER A CA 1
ATOM 824 C C . SER A 1 98 ? -13.329 4.679 3.577 1.00 94.12 98 SER A C 1
ATOM 826 O O . SER A 1 98 ? -13.327 3.794 4.432 1.00 94.12 98 SER A O 1
ATOM 828 N N . GLU A 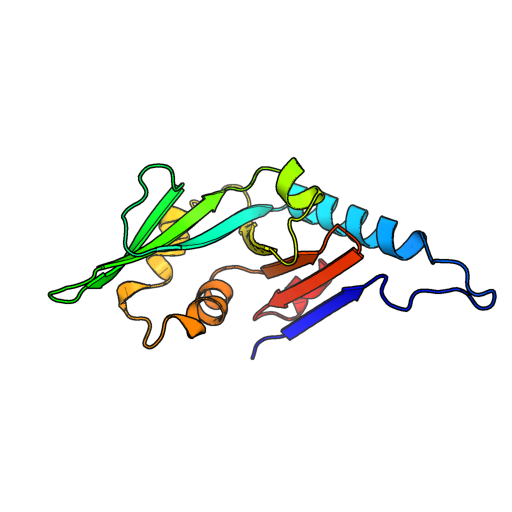1 99 ? -14.076 4.616 2.473 1.00 95.50 99 GLU A N 1
ATOM 829 C CA . GLU A 1 99 ? -14.973 3.490 2.197 1.00 95.50 99 GLU A CA 1
ATOM 830 C C . GLU A 1 99 ? -14.217 2.165 2.048 1.00 95.50 99 GLU A C 1
ATOM 832 O O . GLU A 1 99 ? -14.661 1.138 2.566 1.00 95.50 99 GLU A O 1
ATOM 837 N N . GLN A 1 100 ? -13.071 2.157 1.358 1.00 96.12 100 GLN A N 1
ATOM 838 C CA . GLN A 1 100 ? -12.274 0.934 1.201 1.00 96.12 100 GLN A CA 1
ATOM 839 C C . GLN A 1 100 ? -11.643 0.484 2.523 1.00 96.12 100 GLN A C 1
ATOM 841 O O . GLN A 1 100 ? -11.631 -0.710 2.820 1.00 96.12 100 GLN A O 1
ATOM 846 N N . ILE A 1 101 ? -11.163 1.423 3.344 1.00 95.75 101 ILE A N 1
ATOM 847 C CA . ILE A 1 101 ? -10.610 1.116 4.666 1.00 95.75 101 ILE A CA 1
ATOM 848 C C . ILE A 1 101 ? -11.691 0.594 5.617 1.00 95.75 101 ILE A C 1
ATOM 850 O O . ILE A 1 101 ? -11.426 -0.332 6.383 1.00 95.75 101 ILE A O 1
ATOM 854 N N . ASP A 1 102 ? -12.913 1.123 5.560 1.00 93.75 102 ASP A N 1
ATOM 855 C CA . ASP A 1 102 ? -14.004 0.663 6.425 1.00 93.75 102 ASP A CA 1
ATOM 856 C C . ASP A 1 102 ? -14.392 -0.805 6.127 1.00 93.75 102 ASP A C 1
ATOM 858 O O . ASP A 1 102 ? -14.683 -1.562 7.055 1.00 93.75 102 ASP A O 1
ATOM 862 N N . LYS A 1 103 ? -14.267 -1.270 4.870 1.00 94.31 103 LYS A N 1
ATOM 863 C CA . LYS A 1 103 ? -14.456 -2.690 4.482 1.00 94.31 103 LYS A CA 1
ATOM 864 C C . LYS A 1 103 ? -13.412 -3.641 5.072 1.00 94.31 103 LYS A C 1
ATOM 866 O O . LYS A 1 103 ? -13.616 -4.854 5.081 1.00 94.31 103 LYS A O 1
ATOM 871 N N . LEU A 1 104 ? -12.278 -3.123 5.541 1.00 92.75 104 LEU A N 1
ATOM 872 C CA . LEU A 1 104 ? -11.221 -3.941 6.127 1.00 92.75 104 LEU A CA 1
ATOM 873 C C . LEU A 1 104 ? -11.509 -4.343 7.573 1.00 92.75 104 LEU A C 1
ATOM 875 O O . LEU A 1 104 ? -10.730 -5.123 8.108 1.00 92.75 104 LEU A O 1
ATOM 879 N N . GLU A 1 105 ? -12.547 -3.822 8.234 1.00 89.81 105 GLU A N 1
ATOM 880 C CA . GLU A 1 105 ? -12.912 -4.228 9.605 1.00 89.81 105 GLU A CA 1
ATOM 881 C C . GLU A 1 105 ? -11.691 -4.254 10.554 1.00 89.81 105 GLU A C 1
ATOM 883 O O . GLU A 1 105 ? -11.435 -5.217 11.280 1.00 89.81 105 GLU A O 1
ATOM 888 N N . LEU A 1 106 ? -10.854 -3.209 10.499 1.00 90.81 106 LEU A N 1
ATOM 889 C CA . LEU A 1 106 ? -9.518 -3.241 11.113 1.00 90.81 106 LEU A CA 1
ATOM 890 C C . LEU A 1 106 ? -9.532 -3.355 12.646 1.00 90.81 106 LEU A C 1
ATOM 892 O O . LEU A 1 106 ? -8.531 -3.735 13.253 1.00 90.81 10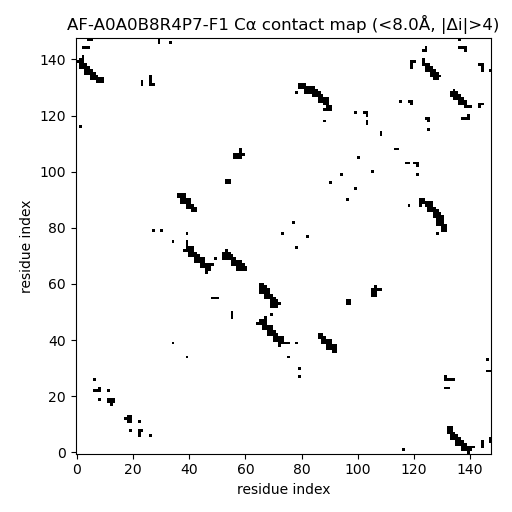6 LEU A O 1
ATOM 896 N N . SER A 1 107 ? -10.659 -3.051 13.285 1.00 86.00 107 SER A N 1
ATOM 897 C CA . SER A 1 107 ? -10.881 -3.288 14.713 1.00 86.00 107 SER A CA 1
ATOM 898 C C . SER A 1 107 ? -10.913 -4.771 15.089 1.00 86.00 107 SER A C 1
ATOM 900 O O . SER A 1 107 ? -10.743 -5.104 16.260 1.00 86.00 107 SER A O 1
ATOM 902 N N . GLU A 1 108 ? -11.127 -5.660 14.120 1.00 84.94 108 GLU A N 1
ATOM 903 C CA . GLU A 1 108 ? -11.261 -7.103 14.332 1.00 84.94 108 GLU A CA 1
ATOM 904 C C . GLU A 1 108 ? -9.983 -7.877 13.998 1.00 84.94 108 GLU A C 1
ATOM 906 O O . GLU A 1 108 ? -9.947 -9.106 14.119 1.00 84.94 108 GLU A O 1
ATOM 911 N N . ILE A 1 109 ? -8.904 -7.195 13.584 1.00 83.94 109 ILE A N 1
ATOM 912 C CA . ILE A 1 109 ? -7.682 -7.910 13.216 1.00 83.94 109 ILE A CA 1
ATOM 913 C C . ILE A 1 109 ? -7.101 -8.623 14.449 1.00 83.94 109 ILE A C 1
ATOM 915 O O . ILE A 1 109 ? -6.887 -7.996 15.491 1.00 83.94 109 ILE A O 1
ATOM 919 N N . PRO A 1 110 ? -6.767 -9.924 14.351 1.00 75.06 110 PRO A N 1
ATOM 920 C CA . PRO A 1 110 ? -6.249 -10.666 15.500 1.00 75.06 110 PRO A CA 1
ATOM 921 C C . PRO A 1 110 ? -4.903 -10.129 15.999 1.00 75.06 110 PRO A C 1
ATOM 923 O O . PRO A 1 110 ? -4.579 -10.217 17.185 1.00 75.06 110 PRO A O 1
ATOM 926 N N . ARG A 1 111 ? -4.085 -9.634 15.062 1.00 82.50 111 ARG A N 1
ATOM 927 C CA . ARG A 1 111 ? -2.688 -9.237 15.244 1.00 82.50 111 ARG A CA 1
ATOM 928 C C . ARG A 1 111 ? -2.321 -8.146 14.239 1.00 82.50 111 ARG A C 1
ATOM 930 O O . ARG A 1 111 ? -2.655 -8.273 13.062 1.00 82.50 111 ARG A O 1
ATOM 937 N N . ILE A 1 112 ? -1.644 -7.094 14.701 1.00 80.31 112 ILE A N 1
ATOM 938 C CA . ILE A 1 112 ? -1.286 -5.919 13.886 1.00 80.31 112 ILE A CA 1
ATOM 939 C C . ILE A 1 112 ? -0.325 -6.293 12.751 1.00 80.31 112 ILE A C 1
ATOM 941 O O . ILE A 1 112 ? -0.381 -5.717 11.671 1.00 80.31 112 ILE A O 1
ATOM 945 N N . GLU A 1 113 ? 0.494 -7.324 12.960 1.00 81.94 113 GLU A N 1
ATOM 946 C CA . GLU A 1 113 ? 1.445 -7.847 11.980 1.00 81.94 113 GLU A CA 1
ATOM 947 C C . GLU A 1 113 ? 0.748 -8.375 10.712 1.00 81.94 113 GLU A C 1
ATOM 949 O O . GLU A 1 113 ? 1.361 -8.447 9.649 1.00 81.94 113 GLU A O 1
ATOM 954 N N . ASN A 1 114 ? -0.552 -8.684 10.791 1.00 86.94 114 ASN A N 1
ATOM 955 C CA . ASN A 1 114 ? -1.347 -9.170 9.663 1.00 86.94 114 ASN A CA 1
ATOM 956 C C . ASN A 1 114 ? -1.940 -8.046 8.798 1.00 86.94 114 ASN A C 1
ATOM 958 O O . ASN A 1 114 ? -2.658 -8.343 7.842 1.00 86.94 114 ASN A O 1
ATOM 962 N N . ILE A 1 115 ? -1.658 -6.773 9.101 1.00 90.38 115 ILE A N 1
ATOM 963 C CA . ILE A 1 115 ? -2.230 -5.630 8.378 1.00 90.38 115 ILE A CA 1
ATOM 964 C C . ILE A 1 115 ? -1.999 -5.722 6.868 1.00 90.38 115 ILE A C 1
ATOM 966 O O . ILE A 1 115 ? -2.936 -5.525 6.110 1.00 90.38 115 ILE A O 1
ATOM 970 N N . ARG A 1 116 ? -0.807 -6.135 6.417 1.00 90.31 116 ARG A N 1
ATOM 971 C CA . ARG A 1 116 ? -0.490 -6.270 4.981 1.00 90.31 116 ARG A CA 1
ATOM 972 C C . ARG A 1 116 ? -1.420 -7.245 4.267 1.00 90.31 116 ARG A C 1
ATOM 974 O O . ARG A 1 116 ? -1.937 -6.942 3.200 1.00 90.31 116 ARG A O 1
ATOM 981 N N . ALA A 1 117 ? -1.657 -8.407 4.874 1.00 90.25 117 ALA A N 1
ATOM 982 C CA . ALA A 1 117 ? -2.560 -9.407 4.315 1.00 90.25 117 ALA A CA 1
ATOM 983 C C . ALA A 1 117 ? -4.008 -8.901 4.292 1.00 90.25 117 ALA A C 1
ATOM 985 O O . ALA A 1 117 ? -4.742 -9.194 3.353 1.00 90.25 117 ALA A O 1
ATOM 986 N N . LYS A 1 118 ? -4.409 -8.122 5.306 1.00 93.19 118 LYS A N 1
ATOM 987 C CA . LYS A 1 118 ? -5.737 -7.510 5.348 1.00 93.19 118 LYS A CA 1
ATOM 988 C C . LYS A 1 118 ? -5.871 -6.430 4.271 1.00 93.19 118 LYS A C 1
ATOM 990 O O . LYS A 1 118 ? -6.838 -6.476 3.525 1.00 93.19 118 LYS A O 1
ATOM 995 N N . LEU A 1 119 ? -4.886 -5.548 4.102 1.00 94.81 119 LEU A N 1
ATOM 996 C CA . LEU A 1 119 ? -4.859 -4.554 3.022 1.00 94.81 119 LEU A CA 1
ATOM 997 C C . LEU A 1 119 ? -5.008 -5.221 1.648 1.00 94.81 119 LEU A C 1
ATOM 999 O O . LEU A 1 119 ? -5.900 -4.862 0.890 1.00 94.81 119 LEU A O 1
ATOM 1003 N N . LEU A 1 120 ? -4.230 -6.270 1.372 1.00 94.75 120 LEU A N 1
ATOM 1004 C CA . LEU A 1 120 ? -4.299 -7.019 0.111 1.00 94.75 120 LEU A CA 1
ATOM 1005 C C . LEU A 1 120 ? -5.621 -7.774 -0.123 1.00 94.75 120 LEU A C 1
ATOM 1007 O O . LEU A 1 120 ? -5.816 -8.323 -1.202 1.00 94.75 120 LEU A O 1
ATOM 1011 N N . SER A 1 121 ? -6.526 -7.836 0.862 1.00 93.25 121 SER A N 1
ATOM 1012 C CA . SER A 1 121 ? -7.875 -8.383 0.653 1.00 93.25 121 SER A CA 1
ATOM 1013 C C . SER A 1 121 ? -8.830 -7.408 -0.045 1.00 93.25 121 SER A C 1
ATOM 1015 O O . SER A 1 121 ? -9.877 -7.841 -0.517 1.00 93.25 121 SER A O 1
ATOM 1017 N N . ILE A 1 122 ? -8.468 -6.122 -0.114 1.00 94.19 122 ILE A N 1
ATOM 1018 C CA . ILE A 1 122 ? -9.251 -5.059 -0.762 1.00 94.19 122 ILE A CA 1
ATOM 1019 C C . ILE A 1 122 ? -8.421 -4.340 -1.828 1.00 94.19 122 ILE A C 1
ATOM 1021 O O . ILE A 1 122 ? -8.924 -4.070 -2.913 1.00 94.19 122 ILE A O 1
ATOM 1025 N N . PHE A 1 123 ? -7.155 -4.038 -1.537 1.00 95.75 123 PHE A N 1
ATOM 1026 C CA . PHE A 1 123 ? -6.290 -3.291 -2.443 1.00 95.75 123 PHE A CA 1
ATOM 1027 C C . PHE A 1 123 ? -5.571 -4.218 -3.434 1.00 95.75 123 PHE A C 1
ATOM 1029 O O . PHE A 1 123 ? -5.049 -5.261 -3.024 1.00 95.75 123 PHE A O 1
ATOM 1036 N N . PRO A 1 124 ? -5.485 -3.834 -4.721 1.00 94.06 124 PRO A N 1
ATOM 1037 C CA . PRO A 1 124 ? -4.921 -4.677 -5.773 1.00 94.06 124 PRO A CA 1
ATOM 1038 C C . PRO A 1 124 ? -3.433 -4.975 -5.579 1.00 94.06 124 PRO A C 1
ATOM 1040 O O . PRO A 1 124 ? -2.982 -6.080 -5.897 1.00 94.06 124 PRO A O 1
ATOM 1043 N N . LEU A 1 125 ? -2.668 -4.007 -5.068 1.00 95.25 125 LEU A N 1
ATOM 1044 C CA . LEU A 1 125 ? -1.216 -4.090 -4.947 1.00 95.25 125 LEU A CA 1
ATOM 1045 C C . LEU A 1 125 ? -0.722 -3.457 -3.646 1.00 95.25 125 LEU A C 1
ATOM 1047 O O . LEU A 1 125 ? -1.178 -2.388 -3.237 1.00 95.25 125 LEU A O 1
ATOM 1051 N N . LEU A 1 126 ? 0.277 -4.105 -3.049 1.00 95.31 126 LEU A N 1
ATOM 1052 C CA . LEU A 1 126 ? 1.171 -3.513 -2.059 1.00 95.31 126 LEU A CA 1
ATOM 1053 C C . LEU A 1 126 ? 2.571 -3.489 -2.663 1.00 95.31 126 LEU A C 1
ATOM 1055 O O . LEU A 1 126 ? 3.084 -4.530 -3.067 1.00 95.31 126 LEU A O 1
ATOM 1059 N N . VAL A 1 127 ? 3.170 -2.310 -2.734 1.00 93.44 127 VAL A N 1
ATOM 1060 C CA . VAL A 1 127 ? 4.466 -2.053 -3.353 1.00 93.44 127 VAL A CA 1
ATOM 1061 C C . VAL A 1 127 ? 5.480 -1.666 -2.285 1.00 93.44 127 VAL A C 1
ATOM 1063 O O . VAL A 1 127 ? 5.178 -0.897 -1.380 1.00 93.44 127 VAL A O 1
ATOM 1066 N N . VAL A 1 128 ? 6.690 -2.196 -2.396 1.00 90.56 128 VAL A N 1
ATOM 1067 C 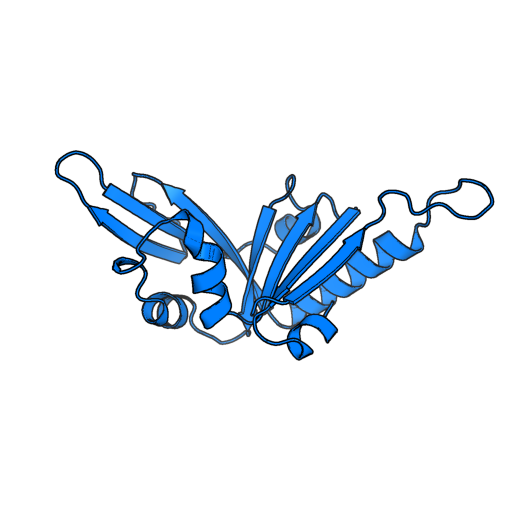CA . VAL A 1 128 ? 7.858 -1.767 -1.627 1.00 90.56 128 VAL A CA 1
ATOM 1068 C C . VAL A 1 128 ? 8.859 -1.199 -2.615 1.00 90.56 128 VAL A C 1
ATOM 1070 O O . VAL A 1 128 ? 9.185 -1.869 -3.597 1.00 90.56 128 VAL A O 1
ATOM 1073 N N . LEU A 1 129 ? 9.324 0.018 -2.355 1.00 86.31 129 LEU A N 1
ATOM 1074 C CA . LEU A 1 129 ? 10.297 0.707 -3.195 1.00 86.31 129 LEU A CA 1
ATOM 1075 C C . LEU A 1 129 ? 11.517 1.106 -2.358 1.00 86.31 129 LEU A C 1
ATOM 1077 O O . LEU A 1 129 ? 11.367 1.555 -1.224 1.00 86.31 129 LEU A O 1
ATOM 1081 N N . SER A 1 130 ? 12.717 0.946 -2.915 1.00 83.06 130 SER A N 1
ATOM 1082 C CA . SER A 1 130 ? 13.973 1.384 -2.292 1.00 83.06 130 SER A CA 1
ATOM 1083 C C . SER A 1 130 ? 14.772 2.245 -3.259 1.00 83.06 130 SER A C 1
ATOM 1085 O O . SER A 1 130 ? 15.371 1.691 -4.181 1.00 83.06 130 SER A O 1
ATOM 1087 N N . ASP A 1 131 ? 14.806 3.565 -3.055 1.00 74.56 131 ASP A N 1
ATOM 1088 C CA . ASP A 1 131 ? 15.623 4.533 -3.810 1.00 74.56 131 ASP A CA 1
ATOM 1089 C C . ASP A 1 131 ? 15.613 4.310 -5.345 1.00 74.56 131 ASP A C 1
ATOM 1091 O O . ASP A 1 131 ? 16.634 4.449 -6.019 1.00 74.56 131 ASP A O 1
ATOM 1095 N N . SER A 1 132 ? 14.489 3.849 -5.915 1.00 72.31 132 SER A N 1
ATOM 1096 C CA . SER A 1 132 ? 14.372 3.432 -7.330 1.00 72.31 132 SER A CA 1
ATOM 1097 C C . SER A 1 132 ? 15.378 2.357 -7.809 1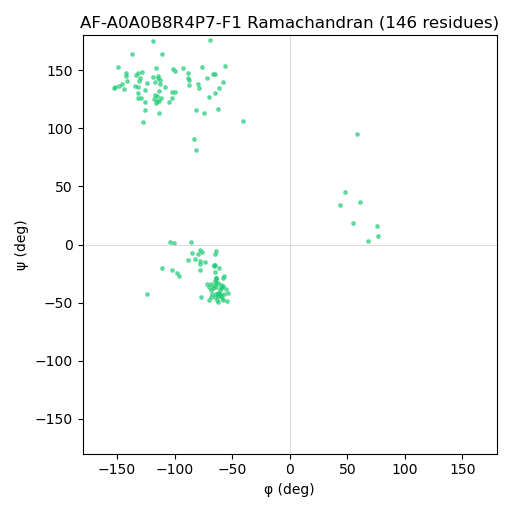.00 72.31 132 SER A C 1
ATOM 1099 O O . SER A 1 132 ? 15.595 2.165 -9.007 1.00 72.31 132 SER A O 1
ATOM 1101 N N . SER A 1 133 ? 15.992 1.633 -6.876 1.00 79.19 133 SER A N 1
ATOM 1102 C CA . SER A 1 133 ? 16.908 0.506 -7.106 1.00 79.19 133 SER A CA 1
ATOM 1103 C C . SER A 1 133 ? 16.217 -0.850 -6.971 1.00 79.19 133 SER A C 1
ATOM 1105 O O . SER A 1 133 ? 16.638 -1.835 -7.570 1.00 79.19 133 SER A O 1
ATOM 1107 N N . GLU A 1 134 ? 15.128 -0.911 -6.213 1.00 86.19 134 GLU A N 1
ATOM 1108 C CA . GLU A 1 134 ? 14.353 -2.126 -6.027 1.00 86.19 134 GLU A CA 1
ATOM 1109 C C . GLU A 1 134 ? 12.869 -1.806 -5.935 1.00 86.19 134 GLU A C 1
ATOM 1111 O O . GLU A 1 134 ? 12.462 -0.902 -5.205 1.00 86.19 134 GLU A O 1
ATOM 1116 N N . LEU A 1 135 ? 12.078 -2.590 -6.662 1.00 89.38 135 LEU A N 1
ATOM 1117 C CA . LEU A 1 135 ? 10.628 -2.582 -6.647 1.00 89.38 135 LEU A CA 1
ATOM 1118 C C . LEU A 1 135 ? 10.144 -4.005 -6.367 1.00 89.38 135 LEU A C 1
ATOM 1120 O O . LEU A 1 135 ? 10.340 -4.905 -7.185 1.00 89.38 135 LEU A O 1
ATOM 1124 N N . MET A 1 136 ? 9.477 -4.212 -5.235 1.00 92.38 136 MET A N 1
ATOM 1125 C CA . MET A 1 136 ? 8.749 -5.447 -4.939 1.00 92.38 136 MET A CA 1
ATOM 1126 C C . MET A 1 136 ? 7.254 -5.169 -4.900 1.00 92.38 136 MET A C 1
ATOM 1128 O O . MET A 1 136 ? 6.820 -4.166 -4.347 1.00 92.38 136 MET A O 1
ATOM 1132 N N . ALA A 1 137 ? 6.451 -6.092 -5.409 1.00 94.12 137 ALA A N 1
ATOM 1133 C CA . ALA A 1 137 ? 5.006 -5.973 -5.411 1.00 94.12 137 ALA A CA 1
ATOM 1134 C C . ALA A 1 137 ? 4.336 -7.267 -4.962 1.00 94.12 137 ALA A C 1
ATOM 1136 O O . ALA A 1 137 ? 4.696 -8.363 -5.398 1.00 94.12 137 ALA A O 1
ATOM 1137 N N . TYR A 1 138 ? 3.323 -7.118 -4.118 1.00 95.56 138 TYR A N 1
ATOM 1138 C CA . TYR A 1 138 ? 2.524 -8.194 -3.559 1.00 95.56 138 TYR A CA 1
ATOM 1139 C C . TYR A 1 138 ? 1.074 -8.052 -4.018 1.00 95.56 138 TYR A C 1
ATOM 1141 O O . TYR A 1 138 ? 0.538 -6.945 -4.031 1.00 95.56 138 TYR A O 1
ATOM 1149 N N . SER A 1 139 ? 0.423 -9.167 -4.350 1.00 95.75 139 SER A N 1
ATOM 1150 C CA . SER A 1 139 ? -1.007 -9.187 -4.681 1.00 95.75 139 SER A CA 1
ATOM 1151 C C . SER A 1 139 ? -1.673 -10.507 -4.304 1.00 95.75 139 SER A C 1
ATOM 1153 O O . SER A 1 139 ? -1.029 -11.557 -4.289 1.00 95.75 139 SER A O 1
ATOM 1155 N N . MET A 1 140 ? -2.978 -10.471 -4.033 1.00 94.19 140 MET A N 1
ATOM 1156 C CA . MET A 1 140 ? -3.807 -11.679 -3.950 1.00 94.19 140 MET A CA 1
ATOM 1157 C C . MET A 1 140 ? -4.172 -12.231 -5.335 1.00 94.19 140 MET A C 1
ATOM 1159 O O . MET A 1 140 ? -4.431 -13.428 -5.451 1.00 94.19 140 MET A O 1
ATOM 1163 N N . GLU A 1 141 ? -4.135 -11.403 -6.383 1.00 93.44 141 GLU A N 1
ATOM 1164 C CA . GLU A 1 141 ? -4.428 -11.803 -7.760 1.00 93.44 141 GLU A CA 1
ATOM 1165 C C . GLU A 1 141 ? -3.173 -11.713 -8.625 1.00 93.44 141 GLU A C 1
ATOM 1167 O O . GLU A 1 141 ? -2.533 -10.669 -8.741 1.00 93.44 141 GLU A O 1
ATOM 1172 N N . LYS A 1 142 ? -2.803 -12.825 -9.265 1.00 91.81 142 LYS A N 1
ATOM 1173 C CA . LYS A 1 142 ? -1.573 -12.890 -10.063 1.00 91.81 142 LYS A CA 1
ATOM 1174 C C . LYS A 1 142 ? -1.579 -11.917 -11.252 1.00 91.81 142 LYS A C 1
ATOM 1176 O O . LYS A 1 142 ? -0.518 -11.406 -11.593 1.00 91.81 142 LYS A O 1
ATOM 1181 N N . SER A 1 143 ? -2.740 -11.656 -11.852 1.00 93.81 143 SER A N 1
ATOM 1182 C CA . SER A 1 143 ? -2.914 -10.710 -12.966 1.00 93.81 143 SER A CA 1
ATOM 1183 C C . SER A 1 143 ? -2.492 -9.288 -12.602 1.00 93.81 143 SER A C 1
ATOM 1185 O O . SER A 1 143 ? -1.892 -8.603 -13.421 1.00 93.81 143 SER A O 1
ATOM 1187 N N . ASN A 1 144 ? -2.702 -8.858 -11.355 1.00 92.25 144 ASN A N 1
ATOM 1188 C CA . ASN A 1 144 ? -2.298 -7.519 -10.913 1.00 92.25 144 ASN A CA 1
ATOM 1189 C C . ASN A 1 144 ? -0.772 -7.339 -10.929 1.00 92.25 144 ASN A C 1
ATOM 1191 O O . ASN A 1 144 ? -0.283 -6.223 -11.067 1.00 92.25 144 ASN A O 1
ATOM 1195 N N . LEU A 1 145 ? -0.001 -8.430 -10.847 1.00 92.56 145 LEU A N 1
ATOM 1196 C CA . LEU A 1 145 ? 1.461 -8.391 -10.943 1.00 92.56 145 LEU A CA 1
ATOM 1197 C C . LEU A 1 145 ? 1.977 -8.249 -12.383 1.00 92.56 145 LEU A C 1
ATOM 1199 O O . LEU A 1 145 ? 3.182 -8.123 -12.573 1.00 92.56 145 LEU A O 1
ATOM 1203 N N . GLU A 1 146 ? 1.113 -8.270 -13.399 1.00 91.25 146 GLU A N 1
ATOM 1204 C CA . GLU A 1 146 ? 1.496 -7.939 -14.782 1.00 91.25 146 GLU A CA 1
ATOM 1205 C C . GLU A 1 146 ? 1.713 -6.425 -14.971 1.00 91.25 146 GLU A C 1
ATOM 1207 O O . GLU A 1 146 ? 2.341 -5.995 -15.938 1.00 91.25 146 GLU A O 1
ATOM 1212 N N . LEU A 1 147 ? 1.237 -5.614 -14.015 1.00 86.56 147 LEU A N 1
ATOM 1213 C CA . LEU A 1 147 ? 1.478 -4.169 -13.930 1.00 86.56 147 LEU A CA 1
ATOM 1214 C C . LEU A 1 147 ? 2.884 -3.813 -13.427 1.00 86.56 147 LEU A C 1
ATOM 1216 O O . LEU A 1 147 ? 3.259 -2.638 -13.437 1.00 86.56 147 LEU A O 1
ATOM 1220 N N . ILE A 1 148 ? 3.649 -4.813 -13.007 1.00 87.69 148 ILE A N 1
ATOM 1221 C CA . ILE A 1 148 ? 5.035 -4.745 -12.533 1.00 87.69 148 ILE A CA 1
ATOM 1222 C C . ILE A 1 148 ? 5.883 -5.496 -13.543 1.00 87.69 148 ILE A C 1
ATOM 1224 O O . ILE A 1 148 ? 7.028 -5.106 -13.808 1.00 87.69 148 ILE A O 1
#

pLDDT: mean 87.82, std 9.15, range [52.53, 96.19]

Radius of gyration: 16.89 Å; Cα contacts (8 Å, |Δi|>4): 263; chains: 1; bounding box: 47×32×49 Å